Protein AF-A0A662KN48-F1 (afdb_monomer)

Solvent-accessible surface area (backbone atoms only — not comparable to full-atom values): 5787 Å² total; per-residue (Å²): 112,68,68,62,51,51,48,51,54,52,34,50,52,45,40,51,61,48,48,55,47,33,55,56,36,43,77,80,34,60,58,69,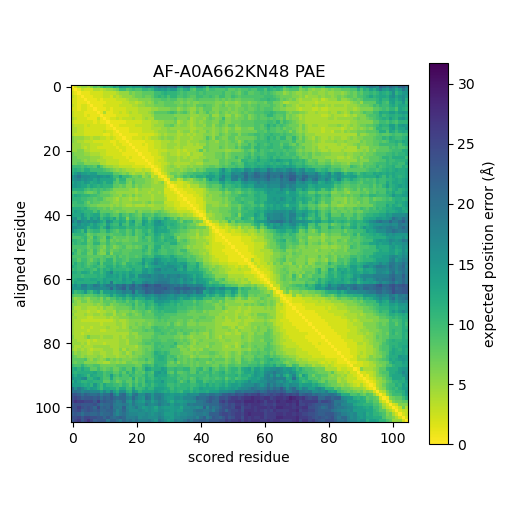58,10,50,53,48,41,59,66,66,44,54,60,59,54,51,52,52,50,51,52,47,54,58,61,42,52,66,47,67,75,62,72,47,65,70,59,49,53,52,51,52,51,54,51,53,44,51,53,52,30,46,52,48,32,54,52,46,48,52,50,60,48,61,73,60,70,45,68,71,63,85,74,111

Foldseek 3Di:
DVLVVLLVVLLVVLLVVLVVQLLVLVVVDDNVVSLVVSLVVCVVVVVVVVVVLVVVLVVVVVVPPPVVNVVSVSSVVSNVVSNVCSSVVVVVVSVVPVRPVVVVD

Radius of gyration: 16.78 Å; Cα contacts (8 Å, |Δi|>4): 48; chains: 1; bounding box: 35×21×52 Å

Structure (mmCIF, N/CA/C/O backbone):
data_AF-A0A662KN48-F1
#
_entry.id   AF-A0A662KN48-F1
#
loop_
_atom_site.group_PDB
_atom_site.id
_atom_site.type_symbol
_atom_site.label_atom_id
_atom_site.label_alt_id
_atom_site.label_comp_id
_atom_sit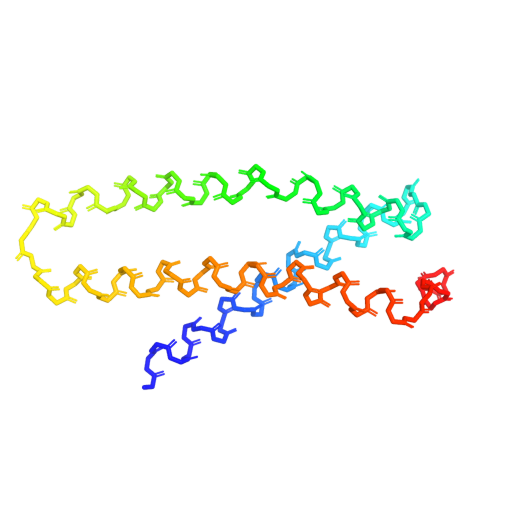e.label_asym_id
_atom_site.label_entity_id
_atom_site.label_seq_id
_atom_site.pdbx_PDB_ins_code
_atom_site.Cartn_x
_atom_site.Cartn_y
_atom_site.Cartn_z
_atom_site.occupancy
_atom_site.B_iso_or_equiv
_atom_site.auth_seq_id
_atom_site.auth_comp_id
_atom_site.auth_asym_id
_atom_site.auth_atom_id
_atom_site.pdbx_PDB_model_num
ATOM 1 N N . MET A 1 1 ? 17.272 -10.655 -5.121 1.00 71.75 1 MET A N 1
ATOM 2 C CA . MET A 1 1 ? 17.415 -9.835 -3.895 1.00 71.75 1 MET A CA 1
ATOM 3 C C . MET A 1 1 ? 16.656 -8.508 -3.967 1.00 71.75 1 MET A C 1
ATOM 5 O O . MET A 1 1 ? 15.981 -8.181 -2.999 1.00 71.75 1 MET A O 1
ATOM 9 N N . MET A 1 2 ? 16.693 -7.772 -5.088 1.00 83.31 2 MET A N 1
ATOM 10 C CA . MET A 1 2 ? 15.985 -6.483 -5.207 1.00 83.31 2 MET A CA 1
ATOM 11 C C . MET A 1 2 ? 14.456 -6.611 -5.063 1.00 83.31 2 MET A C 1
ATOM 13 O O . MET A 1 2 ? 13.872 -5.983 -4.188 1.00 83.31 2 MET A O 1
ATOM 17 N N . VAL A 1 3 ? 13.813 -7.494 -5.837 1.00 80.19 3 VAL A N 1
ATOM 18 C CA . VAL A 1 3 ? 12.344 -7.682 -5.806 1.00 80.19 3 VAL A CA 1
ATOM 19 C C . VAL A 1 3 ? 11.845 -8.129 -4.428 1.00 80.19 3 VAL A C 1
ATOM 21 O O . VAL A 1 3 ? 10.854 -7.611 -3.931 1.00 80.19 3 VAL A O 1
ATOM 24 N N . SER A 1 4 ? 12.569 -9.034 -3.766 1.00 81.50 4 SER A N 1
ATOM 25 C CA . SER A 1 4 ? 12.255 -9.493 -2.407 1.00 81.50 4 SER A CA 1
ATOM 26 C C . SER A 1 4 ? 12.328 -8.369 -1.367 1.00 81.50 4 SER A C 1
ATOM 28 O O . SER A 1 4 ? 11.493 -8.315 -0.472 1.00 81.50 4 SER A O 1
ATOM 30 N N . SER A 1 5 ? 13.286 -7.445 -1.492 1.00 87.62 5 SER A N 1
ATOM 31 C CA . SER A 1 5 ? 13.384 -6.287 -0.595 1.00 87.62 5 SER A CA 1
ATOM 32 C C . SER A 1 5 ? 12.242 -5.293 -0.825 1.00 87.62 5 SER A C 1
ATOM 34 O O . SER A 1 5 ? 11.656 -4.818 0.145 1.00 87.62 5 SER A O 1
ATOM 36 N N . ILE A 1 6 ? 11.881 -5.043 -2.089 1.00 85.44 6 ILE A N 1
ATOM 37 C CA . ILE A 1 6 ? 10.741 -4.188 -2.452 1.00 85.44 6 ILE A CA 1
ATOM 38 C C . ILE A 1 6 ? 9.434 -4.792 -1.930 1.00 85.44 6 ILE A C 1
ATOM 40 O O . ILE A 1 6 ? 8.631 -4.079 -1.337 1.00 85.44 6 ILE A O 1
ATOM 44 N N . ALA A 1 7 ? 9.240 -6.103 -2.090 1.00 82.62 7 ALA A N 1
ATOM 45 C CA . ALA A 1 7 ? 8.045 -6.796 -1.616 1.00 82.62 7 ALA A CA 1
ATOM 46 C C . ALA A 1 7 ? 7.874 -6.682 -0.092 1.00 82.62 7 ALA A C 1
ATOM 48 O O . ALA A 1 7 ? 6.776 -6.400 0.383 1.00 82.62 7 ALA A O 1
ATOM 49 N N . ILE A 1 8 ? 8.960 -6.841 0.674 1.00 86.00 8 ILE A N 1
ATOM 50 C CA . ILE A 1 8 ? 8.931 -6.665 2.133 1.00 86.00 8 ILE A CA 1
ATOM 51 C C . ILE A 1 8 ? 8.620 -5.208 2.495 1.00 86.00 8 ILE A C 1
ATOM 53 O O . ILE A 1 8 ? 7.740 -4.967 3.319 1.00 86.00 8 ILE A O 1
ATOM 57 N N . GLY A 1 9 ? 9.297 -4.242 1.866 1.00 85.88 9 GLY A N 1
ATOM 58 C CA . GLY A 1 9 ? 9.071 -2.817 2.124 1.00 85.88 9 GLY A CA 1
ATOM 59 C C . GLY A 1 9 ? 7.625 -2.394 1.852 1.00 85.88 9 GLY A C 1
ATOM 60 O O . GLY A 1 9 ? 6.986 -1.800 2.716 1.00 85.88 9 GLY A O 1
ATOM 61 N N . ALA A 1 10 ? 7.083 -2.784 0.696 1.00 82.25 10 ALA A N 1
ATOM 62 C CA . ALA A 1 10 ? 5.693 -2.529 0.334 1.00 82.25 10 ALA A CA 1
ATOM 63 C C . ALA A 1 10 ? 4.703 -3.211 1.291 1.00 82.25 10 ALA A C 1
ATOM 65 O O . ALA A 1 10 ? 3.724 -2.599 1.712 1.00 82.25 10 ALA A O 1
ATOM 66 N N . GLY A 1 11 ? 4.954 -4.468 1.670 1.00 80.56 11 GLY A N 1
ATOM 67 C CA . GLY A 1 11 ? 4.093 -5.201 2.600 1.00 80.56 11 GLY A CA 1
ATOM 68 C C . GLY A 1 11 ? 4.003 -4.539 3.976 1.00 80.56 11 GLY A C 1
ATOM 69 O O . GLY A 1 11 ? 2.910 -4.435 4.541 1.00 80.56 11 GLY A O 1
ATOM 70 N N . ILE A 1 12 ? 5.132 -4.056 4.500 1.00 83.75 12 ILE A N 1
ATOM 71 C CA . ILE A 1 12 ? 5.177 -3.334 5.777 1.00 83.75 12 ILE A CA 1
ATOM 72 C C . ILE A 1 12 ? 4.436 -1.999 5.660 1.00 83.75 12 ILE A C 1
ATOM 74 O O . ILE A 1 12 ? 3.594 -1.714 6.509 1.00 83.75 12 ILE A O 1
ATOM 78 N N . ASP A 1 13 ? 4.681 -1.221 4.601 1.00 83.50 13 ASP A N 1
ATOM 79 C CA . ASP A 1 13 ? 4.023 0.074 4.391 1.00 83.50 13 ASP A CA 1
ATOM 80 C C . ASP A 1 13 ? 2.493 -0.071 4.340 1.00 83.50 13 ASP A C 1
ATOM 82 O O . ASP A 1 13 ? 1.765 0.560 5.114 1.00 83.50 13 ASP A O 1
ATOM 86 N N . PHE A 1 14 ? 1.987 -1.017 3.539 1.00 79.44 14 PHE A N 1
ATOM 87 C CA . PHE A 1 14 ? 0.551 -1.286 3.468 1.00 79.44 14 PHE A CA 1
ATOM 88 C C . PHE A 1 14 ? -0.040 -1.756 4.796 1.00 79.44 14 PHE A C 1
ATOM 90 O O . PHE A 1 14 ? -1.185 -1.410 5.096 1.00 79.44 14 PHE A O 1
ATOM 97 N N . SER A 1 15 ? 0.706 -2.537 5.582 1.00 78.19 15 SER A N 1
ATOM 98 C CA . SER A 1 15 ? 0.267 -3.040 6.891 1.00 78.19 15 SER A CA 1
ATOM 99 C C . SER A 1 15 ? 0.178 -1.923 7.937 1.00 78.19 15 SER A C 1
ATOM 101 O O . SER A 1 15 ? -0.776 -1.869 8.716 1.00 78.19 15 SER A O 1
ATOM 103 N N . VAL A 1 16 ? 1.125 -0.984 7.933 1.00 83.19 16 VAL A N 1
ATOM 104 C CA . VAL A 1 16 ? 1.090 0.195 8.812 1.00 83.19 16 VAL A CA 1
ATOM 105 C C . VAL A 1 16 ? -0.087 1.092 8.438 1.00 83.19 16 VAL A C 1
ATOM 107 O O . VAL A 1 16 ? -0.904 1.438 9.291 1.00 83.19 16 VAL A O 1
ATOM 110 N N . HIS A 1 17 ? -0.246 1.393 7.150 1.00 80.81 17 HIS A N 1
ATOM 111 C CA . HIS A 1 17 ? -1.282 2.306 6.670 1.00 80.81 17 HIS A CA 1
ATOM 112 C C . HIS A 1 17 ? -2.708 1.771 6.870 1.00 80.81 17 HIS A C 1
ATOM 114 O O . HIS A 1 17 ? -3.662 2.545 6.977 1.00 80.81 17 HIS A O 1
ATOM 120 N N . ILE A 1 18 ? -2.892 0.447 6.864 1.00 75.75 18 ILE A N 1
ATOM 121 C CA . ILE A 1 18 ? -4.187 -0.159 7.193 1.00 75.75 18 ILE A CA 1
ATOM 122 C C . ILE A 1 18 ? -4.422 -0.182 8.707 1.00 75.75 18 ILE A C 1
ATOM 124 O O . ILE A 1 18 ? -5.537 0.086 9.145 1.00 75.75 18 ILE A O 1
ATOM 128 N N . THR A 1 19 ? -3.380 -0.428 9.507 1.00 77.44 19 THR A N 1
ATOM 129 C CA . THR A 1 19 ? -3.483 -0.492 10.971 1.00 77.44 19 THR A CA 1
ATOM 130 C C . THR A 1 19 ? -3.828 0.869 11.555 1.00 77.44 19 THR A C 1
ATOM 132 O O . THR A 1 19 ? -4.721 0.955 12.393 1.00 77.44 19 THR A O 1
ATOM 135 N N . GLU A 1 20 ? -3.194 1.934 11.064 1.00 80.56 20 GLU A N 1
ATOM 136 C CA . GLU A 1 20 ? -3.502 3.311 11.456 1.00 80.56 20 GLU A CA 1
ATOM 137 C C . GLU A 1 20 ? -4.974 3.641 11.177 1.00 80.56 20 GLU A C 1
ATOM 139 O O . GLU A 1 20 ? -5.690 4.142 12.042 1.00 80.56 20 GLU A O 1
ATOM 144 N N . ARG A 1 21 ? -5.476 3.245 9.999 1.00 78.69 21 ARG A N 1
ATOM 145 C CA . ARG A 1 21 ? -6.870 3.496 9.633 1.00 78.69 21 ARG A CA 1
ATOM 146 C C . ARG A 1 21 ? -7.860 2.693 10.471 1.00 78.69 21 ARG A C 1
ATOM 148 O O . ARG A 1 21 ? -8.904 3.222 10.840 1.00 78.69 21 ARG A O 1
ATOM 155 N N . VAL A 1 22 ? -7.552 1.428 10.754 1.00 74.44 22 VAL A N 1
ATOM 156 C CA . VAL A 1 22 ? -8.377 0.604 11.645 1.00 74.44 22 VAL A CA 1
ATOM 157 C C . VAL A 1 22 ? -8.393 1.205 13.044 1.00 74.44 22 VAL A C 1
ATOM 159 O O . VAL A 1 22 ? -9.468 1.319 13.618 1.00 74.44 22 VAL A O 1
ATOM 162 N N . ARG A 1 23 ? -7.241 1.652 13.561 1.00 75.44 23 ARG A N 1
ATOM 163 C CA . ARG A 1 23 ? -7.131 2.329 14.859 1.00 75.44 23 ARG A CA 1
ATOM 164 C C . ARG A 1 23 ? -7.979 3.597 14.920 1.00 75.44 23 ARG A C 1
ATOM 166 O O . ARG A 1 23 ? -8.612 3.843 15.939 1.00 75.44 23 ARG A O 1
ATOM 173 N N . ASP A 1 24 ? -8.012 4.385 13.852 1.00 77.81 24 ASP A N 1
ATOM 174 C CA . ASP A 1 24 ? -8.840 5.591 13.800 1.00 77.81 24 ASP A CA 1
ATOM 175 C C . ASP A 1 24 ? -10.339 5.280 13.756 1.00 77.81 24 ASP A C 1
ATOM 177 O O . ASP A 1 24 ? -11.100 5.882 14.506 1.00 77.81 24 ASP A O 1
ATOM 181 N N . GLU A 1 25 ? -10.778 4.309 12.950 1.00 74.88 25 GLU A N 1
ATOM 182 C CA . GLU A 1 25 ? -12.197 3.911 12.917 1.00 74.88 25 GLU A CA 1
ATOM 183 C C . GLU A 1 25 ? -12.630 3.223 14.225 1.00 74.88 25 GLU A C 1
ATOM 185 O O . GLU A 1 25 ? -13.802 3.282 14.591 1.00 74.88 25 GLU A O 1
ATOM 190 N N . LEU A 1 26 ? -11.696 2.613 14.961 1.00 72.00 26 LEU A N 1
ATOM 191 C CA . LEU A 1 26 ? -11.949 1.994 16.262 1.00 72.00 26 LEU A CA 1
ATOM 192 C C . LEU A 1 26 ? -12.252 3.014 17.371 1.00 72.00 26 LEU A C 1
ATOM 194 O O . LEU A 1 26 ? -12.911 2.674 18.347 1.00 72.00 26 LEU A O 1
ATOM 198 N N . LYS A 1 27 ? -11.803 4.267 17.223 1.00 73.44 27 LYS A N 1
ATOM 199 C CA . LYS A 1 27 ? -12.139 5.351 18.163 1.00 73.44 27 LYS A CA 1
ATOM 200 C C . LYS A 1 27 ? -13.612 5.754 18.076 1.00 73.44 27 LYS A C 1
ATOM 202 O O . LYS A 1 27 ? -14.164 6.244 19.054 1.00 73.44 27 LYS A O 1
ATOM 207 N N . GLU A 1 28 ? -14.237 5.570 16.913 1.00 69.62 28 GLU A N 1
ATOM 208 C CA . GLU A 1 28 ? -15.624 5.978 16.656 1.00 69.62 28 GLU A CA 1
ATOM 209 C C . GLU A 1 28 ? -16.610 4.800 16.610 1.00 69.62 28 GLU A C 1
ATOM 211 O O . GLU A 1 28 ? -17.814 5.009 16.767 1.00 69.62 28 GLU A O 1
ATOM 216 N N . LYS A 1 29 ? -16.144 3.565 16.373 1.00 71.06 29 LYS A N 1
ATOM 217 C CA . LYS A 1 29 ? -17.005 2.394 16.132 1.00 71.06 29 LYS A CA 1
ATOM 218 C C . LYS A 1 29 ? -16.541 1.148 16.876 1.00 71.06 29 LYS A C 1
ATOM 220 O O . LYS A 1 29 ? -15.356 0.930 17.100 1.00 71.06 29 LYS A O 1
ATOM 225 N N . ASN A 1 30 ? -17.498 0.259 17.145 1.00 69.94 30 ASN A N 1
ATOM 226 C CA . ASN A 1 30 ? -17.229 -1.088 17.648 1.00 69.94 30 ASN A CA 1
ATOM 227 C C . ASN A 1 30 ? -16.265 -1.851 16.726 1.00 69.94 30 ASN A C 1
ATOM 229 O O . ASN A 1 30 ? -16.332 -1.718 15.503 1.00 69.94 30 ASN A O 1
ATOM 233 N N . ALA A 1 31 ? -15.427 -2.713 17.308 1.00 66.50 31 ALA A N 1
ATOM 234 C CA . ALA A 1 31 ? -14.322 -3.385 16.616 1.00 66.50 31 ALA A CA 1
ATOM 235 C C . ALA A 1 31 ? -14.699 -4.032 15.273 1.00 66.50 31 ALA A C 1
ATOM 237 O O . ALA A 1 31 ? -13.981 -3.869 14.289 1.00 66.50 31 ALA A O 1
ATOM 238 N N . LEU A 1 32 ? -15.843 -4.717 15.198 1.00 67.50 32 LEU A N 1
ATOM 239 C CA . LEU A 1 32 ? -16.284 -5.379 13.967 1.00 67.50 32 LEU A CA 1
ATOM 240 C C . LEU A 1 32 ? -16.725 -4.389 12.876 1.00 67.50 32 LEU A C 1
ATOM 242 O O . LEU A 1 32 ? -16.409 -4.593 11.703 1.00 67.50 32 LEU A O 1
ATOM 246 N N . ASP A 1 33 ? -17.400 -3.300 13.248 1.00 69.62 33 ASP A N 1
ATOM 247 C CA . ASP A 1 33 ? -17.837 -2.264 12.304 1.00 69.62 33 ASP A CA 1
ATOM 248 C C . ASP A 1 33 ? -16.686 -1.353 11.864 1.00 69.62 33 ASP A C 1
ATOM 250 O O . ASP A 1 33 ? -16.660 -0.900 10.715 1.00 69.62 33 ASP A O 1
ATOM 254 N N . ALA A 1 34 ? -15.704 -1.125 12.738 1.00 68.50 34 ALA A N 1
ATOM 255 C CA . ALA A 1 34 ? -14.476 -0.408 12.411 1.00 68.50 34 ALA A CA 1
ATOM 256 C C . ALA A 1 34 ? -13.683 -1.145 11.322 1.00 68.50 34 ALA A C 1
ATOM 258 O O . ALA A 1 34 ? -13.308 -0.542 10.318 1.00 68.50 34 ALA A O 1
ATOM 259 N N . ILE A 1 35 ? -13.509 -2.467 11.456 1.00 69.19 35 ILE A N 1
ATOM 260 C CA . ILE A 1 35 ? -12.829 -3.302 10.450 1.00 69.19 35 ILE A CA 1
ATOM 261 C C . ILE A 1 35 ? -13.605 -3.297 9.133 1.00 69.19 35 ILE A C 1
ATOM 263 O O . ILE A 1 35 ? -13.027 -3.078 8.068 1.00 69.19 35 ILE A O 1
ATOM 267 N N . LYS A 1 36 ? -14.927 -3.495 9.196 1.00 71.38 36 LYS A N 1
ATOM 268 C CA . LYS A 1 36 ? -15.779 -3.522 8.003 1.00 71.38 36 LYS A CA 1
ATOM 269 C C . LYS A 1 36 ? -15.746 -2.182 7.264 1.00 71.38 36 LYS A C 1
ATOM 271 O O . LYS A 1 36 ? -15.605 -2.157 6.041 1.00 71.38 36 LYS A O 1
ATOM 276 N N . THR A 1 37 ? -15.791 -1.071 8.003 1.00 72.06 37 THR A N 1
ATOM 277 C CA . THR A 1 37 ? -15.661 0.272 7.423 1.00 72.06 37 THR A CA 1
ATOM 278 C C . THR A 1 37 ? -14.262 0.496 6.852 1.00 72.06 37 THR A C 1
ATOM 280 O O . THR A 1 37 ? -14.146 1.008 5.741 1.00 72.06 37 THR A O 1
ATOM 283 N N . ALA A 1 38 ? -13.202 0.102 7.562 1.00 70.75 38 ALA A N 1
ATOM 284 C CA . ALA A 1 38 ? -11.824 0.290 7.118 1.00 70.75 38 ALA A CA 1
ATOM 285 C C . ALA A 1 38 ? -11.537 -0.454 5.805 1.00 70.75 38 ALA A C 1
ATOM 287 O O . ALA A 1 38 ? -10.944 0.126 4.897 1.00 70.75 38 ALA A O 1
ATOM 288 N N . ILE A 1 39 ? -12.022 -1.692 5.663 1.00 68.06 39 ILE A N 1
ATOM 289 C CA . ILE A 1 39 ? -11.906 -2.475 4.423 1.00 68.06 39 ILE A CA 1
ATOM 290 C C . ILE A 1 39 ? -12.715 -1.817 3.296 1.00 68.06 39 ILE A C 1
ATOM 292 O O . ILE A 1 39 ? -12.196 -1.607 2.198 1.00 68.06 39 ILE A O 1
ATOM 296 N N . SER A 1 40 ? -13.964 -1.423 3.570 1.00 68.94 40 SER A N 1
ATOM 297 C CA . SER A 1 40 ? -14.835 -0.808 2.561 1.00 68.94 40 SER A CA 1
ATOM 298 C C . SER A 1 40 ? -14.316 0.554 2.083 1.00 68.94 40 SER A C 1
ATOM 300 O O . SER A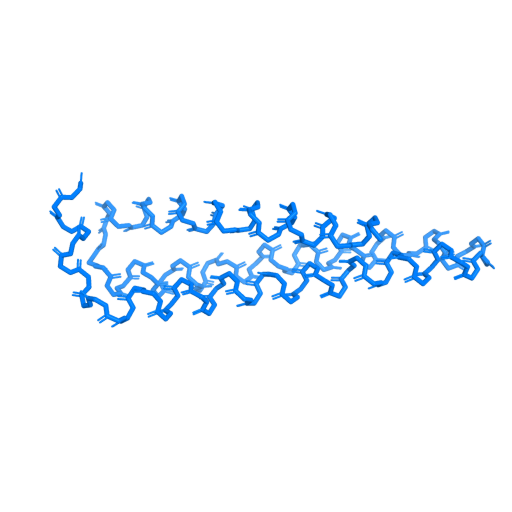 1 40 ? -14.454 0.885 0.908 1.00 68.94 40 SER A O 1
ATOM 302 N N . ARG A 1 41 ? -13.678 1.336 2.965 1.00 66.69 41 ARG A N 1
ATOM 303 C CA . ARG A 1 41 ? -13.071 2.633 2.631 1.00 66.69 41 ARG A CA 1
ATOM 304 C C . ARG A 1 41 ? -11.674 2.541 2.020 1.00 66.69 41 ARG A C 1
ATOM 306 O O . ARG A 1 41 ? -11.199 3.561 1.534 1.00 66.69 41 ARG A O 1
ATOM 313 N N . LYS A 1 42 ? -11.012 1.377 2.009 1.00 67.12 42 LYS A N 1
AT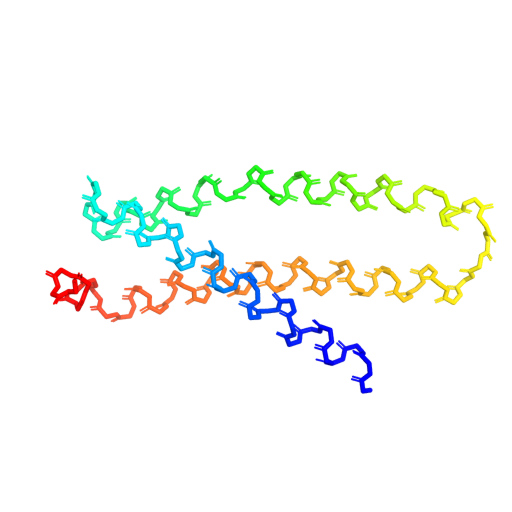OM 314 C CA . LYS A 1 42 ? -9.685 1.213 1.380 1.00 67.12 42 LYS A CA 1
ATOM 315 C C . LYS A 1 42 ? -9.768 0.950 -0.130 1.00 67.12 42 LYS A C 1
ATOM 317 O O . LYS A 1 42 ? -8.842 1.313 -0.849 1.00 67.12 42 LYS A O 1
ATOM 322 N N . SER A 1 43 ? -10.887 0.403 -0.621 1.00 59.03 43 SER A N 1
ATOM 323 C CA . SER A 1 43 ? -11.126 0.166 -2.062 1.00 59.03 43 SER A CA 1
ATOM 324 C C . SER A 1 43 ? -10.839 1.370 -2.984 1.00 59.03 43 SER A C 1
ATOM 326 O O . SER A 1 43 ? -10.210 1.157 -4.016 1.00 59.03 43 SER A O 1
ATOM 328 N N . PRO A 1 44 ? -11.199 2.626 -2.644 1.00 65.44 44 PRO A N 1
ATOM 329 C CA . PRO A 1 44 ? -10.890 3.796 -3.472 1.00 65.44 44 PRO A CA 1
ATOM 330 C C . PRO A 1 44 ? -9.385 4.037 -3.655 1.00 65.44 44 PRO A C 1
ATOM 332 O O . PRO A 1 44 ? -8.939 4.298 -4.767 1.00 65.44 44 PRO A O 1
ATOM 335 N N . SER A 1 45 ? -8.586 3.873 -2.596 1.00 68.88 45 SER A N 1
ATOM 336 C CA . SER A 1 45 ? -7.133 4.099 -2.646 1.00 68.88 45 SER A CA 1
ATOM 337 C C . SER A 1 45 ? -6.419 3.081 -3.548 1.00 68.88 45 SER A C 1
ATOM 339 O O . SER A 1 45 ? -5.443 3.4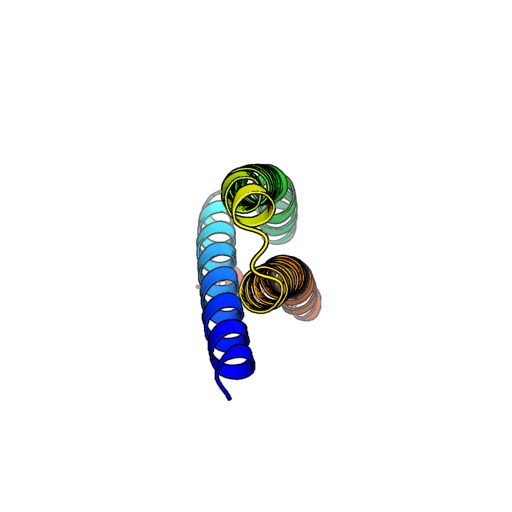14 -4.217 1.00 68.88 45 SER A O 1
ATOM 341 N N . LEU A 1 46 ? -6.938 1.850 -3.634 1.00 68.19 46 LEU A N 1
ATOM 342 C CA . LEU A 1 46 ? -6.426 0.839 -4.562 1.00 68.19 46 LEU A CA 1
ATOM 343 C C . LEU A 1 46 ? -6.746 1.187 -6.022 1.00 68.19 46 LEU A C 1
ATOM 345 O O . LEU A 1 46 ? -5.927 0.940 -6.907 1.00 68.19 46 LEU A O 1
ATOM 349 N N . VAL A 1 47 ? -7.913 1.779 -6.283 1.00 70.12 47 VAL A N 1
ATOM 350 C CA . VAL A 1 47 ? -8.292 2.240 -7.626 1.00 70.12 47 VAL A CA 1
ATOM 351 C C . VAL A 1 47 ? -7.397 3.396 -8.069 1.00 70.12 47 VAL A C 1
ATOM 353 O O . VAL A 1 47 ? -6.895 3.365 -9.190 1.00 70.12 47 VAL A O 1
ATOM 356 N N . GLU A 1 48 ? -7.120 4.360 -7.188 1.00 78.50 48 GLU A N 1
ATOM 357 C CA . GLU A 1 48 ? -6.174 5.451 -7.463 1.00 78.50 48 GLU A CA 1
ATOM 358 C C . GLU A 1 48 ? -4.766 4.924 -7.752 1.00 78.50 48 GLU A C 1
ATOM 360 O O . GL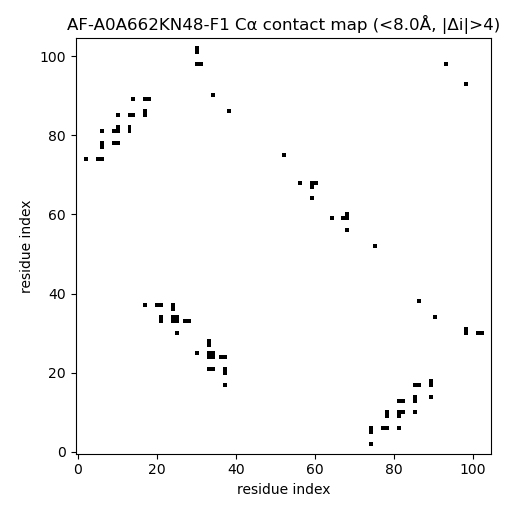U A 1 48 ? -4.155 5.319 -8.743 1.00 78.50 48 GLU A O 1
ATOM 365 N N . ALA A 1 49 ? -4.275 3.979 -6.944 1.00 72.69 49 ALA A N 1
ATOM 366 C CA . ALA A 1 49 ? -2.980 3.344 -7.172 1.00 72.69 49 ALA A CA 1
ATOM 367 C C . ALA A 1 49 ? -2.942 2.592 -8.512 1.00 72.69 49 ALA A C 1
ATOM 369 O O . ALA A 1 49 ? -1.971 2.702 -9.256 1.00 72.69 49 ALA A O 1
ATOM 370 N N . THR A 1 50 ? -4.014 1.874 -8.858 1.00 71.50 50 THR A N 1
ATOM 371 C CA . THR A 1 50 ? -4.127 1.149 -10.132 1.00 71.50 50 THR A CA 1
ATOM 372 C C . THR A 1 50 ? -4.139 2.113 -11.320 1.00 71.50 50 THR A C 1
ATOM 374 O O . THR A 1 50 ? -3.435 1.883 -12.298 1.00 71.50 50 THR A O 1
ATOM 377 N N . LEU A 1 51 ? -4.878 3.223 -11.229 1.00 81.69 51 LEU A N 1
ATOM 378 C CA . LEU A 1 51 ? -4.910 4.270 -12.255 1.00 81.69 51 LEU A CA 1
ATOM 379 C C . LEU A 1 51 ? -3.554 4.955 -12.420 1.00 81.69 51 LEU A C 1
ATOM 381 O O . LEU A 1 51 ? -3.088 5.117 -13.545 1.00 81.69 51 LEU A O 1
ATOM 385 N N . ALA A 1 52 ? -2.903 5.316 -11.314 1.00 81.62 52 ALA A N 1
ATOM 386 C CA . ALA A 1 52 ? -1.566 5.898 -11.330 1.00 81.62 52 ALA A CA 1
ATOM 387 C C . ALA A 1 52 ? -0.546 4.942 -11.962 1.00 81.62 52 ALA A C 1
ATOM 389 O O . ALA A 1 52 ? 0.331 5.374 -12.705 1.00 81.62 52 ALA A O 1
ATOM 390 N N . LEU A 1 53 ? -0.691 3.639 -11.722 1.00 75.12 53 LEU A N 1
ATOM 391 C CA . LEU A 1 53 ? 0.176 2.614 -12.289 1.00 75.12 53 LEU A CA 1
ATOM 392 C C . LEU A 1 53 ? -0.069 2.375 -13.777 1.00 75.12 53 LEU A C 1
ATOM 394 O O . LEU A 1 53 ? 0.895 2.278 -14.532 1.00 75.12 53 LEU A O 1
ATOM 398 N N . VAL A 1 54 ? -1.327 2.327 -14.220 1.00 77.19 54 VAL A N 1
ATOM 399 C CA . VAL A 1 54 ? -1.657 2.275 -15.652 1.00 77.19 54 VAL A CA 1
ATOM 400 C C . VAL A 1 54 ? -1.120 3.528 -16.345 1.00 77.19 54 VAL A C 1
ATOM 402 O O . VAL A 1 54 ? -0.464 3.412 -17.374 1.00 77.19 54 VAL A O 1
ATOM 405 N N . GLY A 1 55 ? -1.303 4.706 -15.739 1.00 82.12 55 GLY A N 1
ATOM 406 C CA . GLY A 1 55 ? -0.750 5.972 -16.221 1.00 82.12 55 GLY A CA 1
ATOM 407 C C . GLY A 1 55 ? 0.780 5.975 -16.295 1.00 82.12 55 GLY A C 1
ATOM 408 O O . GLY A 1 55 ? 1.343 6.391 -17.303 1.00 82.12 55 GLY A O 1
ATOM 409 N N . GLY A 1 56 ? 1.456 5.452 -15.269 1.00 75.75 56 GLY A N 1
ATOM 410 C CA . GLY A 1 56 ? 2.910 5.280 -15.242 1.00 75.75 56 GLY A CA 1
ATOM 411 C C . GLY A 1 56 ? 3.418 4.247 -16.254 1.00 75.75 56 GLY A C 1
ATOM 412 O O . GLY A 1 56 ? 4.527 4.388 -16.759 1.00 75.75 56 GLY A O 1
ATOM 413 N N . GLY A 1 57 ? 2.586 3.258 -16.598 1.00 72.44 57 GLY A N 1
ATOM 414 C CA . GLY A 1 57 ? 2.817 2.248 -17.633 1.00 72.44 57 GLY A CA 1
ATOM 415 C C . GLY A 1 57 ? 2.894 2.814 -19.052 1.00 72.44 57 GLY A C 1
ATOM 416 O O . GLY A 1 57 ? 3.699 2.348 -19.856 1.00 72.44 57 GLY A O 1
ATOM 417 N N . ILE A 1 58 ? 2.095 3.837 -19.365 1.00 76.25 58 ILE A N 1
ATOM 418 C CA . ILE A 1 58 ? 1.979 4.427 -20.713 1.00 76.25 58 ILE A CA 1
ATOM 419 C C . ILE A 1 58 ? 3.337 4.867 -21.301 1.00 76.25 58 ILE A C 1
ATOM 421 O 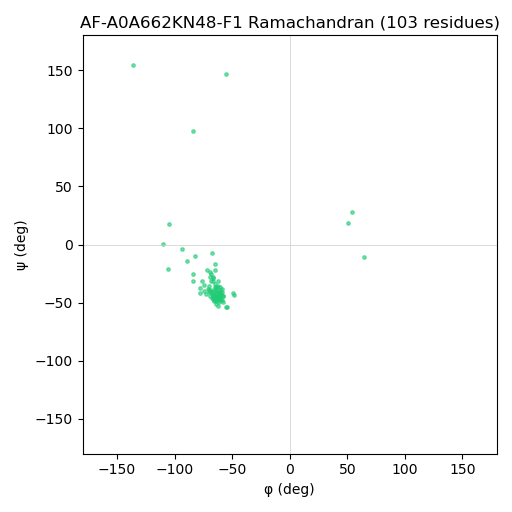O . ILE A 1 58 ? 3.673 4.417 -22.398 1.00 76.25 58 ILE A O 1
ATOM 425 N N . PRO A 1 59 ? 4.157 5.694 -20.620 1.00 73.44 59 PRO A N 1
ATOM 426 C CA . PRO A 1 59 ? 5.465 6.093 -21.145 1.00 73.44 59 PRO A CA 1
ATOM 427 C C . PRO A 1 59 ? 6.459 4.930 -21.275 1.00 73.44 59 PRO A C 1
ATOM 429 O O . PRO A 1 59 ? 7.390 5.014 -22.069 1.00 73.44 59 PRO A O 1
ATOM 432 N N . ILE A 1 60 ? 6.259 3.832 -20.542 1.00 69.00 60 ILE A N 1
ATOM 433 C CA . ILE A 1 60 ? 7.136 2.653 -20.584 1.00 69.00 60 ILE A CA 1
ATOM 434 C C . ILE A 1 60 ? 6.846 1.816 -21.830 1.00 69.00 60 ILE A C 1
ATOM 436 O O . ILE A 1 60 ? 7.780 1.384 -22.502 1.00 69.00 60 ILE A O 1
ATOM 440 N N . PHE A 1 61 ? 5.567 1.645 -22.181 1.00 67.12 61 PHE A N 1
ATOM 441 C CA . PHE A 1 61 ? 5.178 1.017 -23.447 1.00 67.12 61 PHE A CA 1
ATOM 442 C C . PHE A 1 61 ? 5.662 1.818 -24.663 1.00 67.12 61 PHE A C 1
ATOM 444 O O . PHE A 1 61 ? 6.000 1.223 -25.679 1.00 67.12 61 PHE A O 1
ATOM 451 N N . LEU A 1 62 ? 5.762 3.146 -24.543 1.00 73.50 62 LEU A N 1
ATOM 452 C CA . LEU A 1 62 ? 6.300 4.020 -25.593 1.00 73.50 62 LEU A CA 1
ATOM 453 C C . LEU A 1 62 ? 7.823 3.911 -25.778 1.00 73.50 62 LEU A C 1
ATOM 455 O O . LEU A 1 62 ? 8.321 4.277 -26.838 1.00 73.50 62 LEU A O 1
ATOM 459 N N . MET A 1 63 ? 8.567 3.442 -24.771 1.00 74.00 63 MET A N 1
ATOM 460 C CA . MET A 1 63 ? 10.033 3.339 -24.820 1.00 74.00 63 MET A CA 1
ATOM 461 C C . MET A 1 63 ? 10.549 1.966 -25.293 1.00 74.00 63 MET A C 1
ATOM 463 O O . MET A 1 63 ? 11.760 1.808 -25.409 1.00 74.00 63 MET A O 1
ATOM 467 N N . GLU A 1 64 ? 9.671 0.979 -25.530 1.00 69.00 64 GLU A N 1
ATOM 468 C 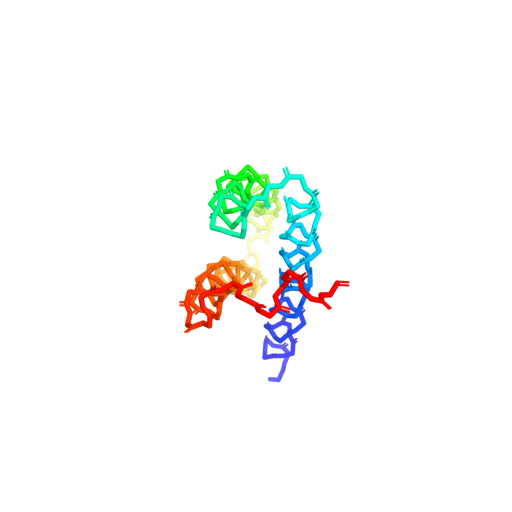CA . GLU A 1 64 ? 9.991 -0.384 -26.024 1.00 69.00 64 GLU A CA 1
ATOM 469 C C . GLU A 1 64 ? 11.115 -1.135 -25.263 1.00 69.00 64 GLU A C 1
ATOM 471 O O . GLU A 1 64 ? 11.661 -2.128 -25.741 1.00 69.00 64 GLU A O 1
ATOM 476 N N . TYR A 1 65 ? 11.451 -0.724 -24.035 1.00 75.12 65 TYR A N 1
ATOM 477 C CA . TYR A 1 65 ? 12.439 -1.418 -23.205 1.00 75.12 65 TYR A CA 1
ATOM 478 C C . TYR A 1 65 ? 11.802 -2.589 -22.447 1.00 75.12 65 TYR A C 1
ATOM 480 O O . TYR A 1 65 ? 11.229 -2.433 -21.364 1.00 75.12 65 TYR A O 1
ATOM 488 N N . GLU A 1 66 ? 11.961 -3.790 -23.000 1.00 76.88 66 GLU A N 1
ATOM 489 C CA . GLU A 1 66 ? 11.341 -5.024 -22.500 1.00 76.88 66 GLU A CA 1
ATOM 490 C C . GLU A 1 66 ? 11.737 -5.352 -21.044 1.00 76.88 66 GLU A C 1
ATOM 492 O O . GLU A 1 66 ? 10.893 -5.724 -20.227 1.00 76.88 66 GLU A O 1
ATOM 497 N N . MET A 1 67 ? 12.997 -5.101 -20.668 1.00 78.44 67 MET A N 1
ATOM 498 C CA . MET A 1 67 ? 13.508 -5.360 -19.313 1.00 78.44 67 MET A CA 1
ATOM 499 C C . MET A 1 67 ? 12.849 -4.476 -18.238 1.00 78.44 67 MET A C 1
ATOM 501 O O . MET A 1 67 ? 12.541 -4.944 -17.141 1.00 78.44 67 MET A O 1
ATOM 505 N N . ILE A 1 68 ? 12.620 -3.195 -18.541 1.00 80.50 68 ILE A N 1
ATOM 506 C CA . ILE A 1 68 ? 12.051 -2.227 -17.588 1.00 80.50 68 ILE A CA 1
ATOM 507 C C . ILE A 1 68 ? 10.554 -2.489 -17.404 1.00 80.50 68 ILE A C 1
ATOM 509 O O . ILE A 1 68 ? 10.055 -2.459 -16.278 1.00 80.50 68 ILE A O 1
ATOM 513 N N . SER A 1 69 ? 9.857 -2.814 -18.496 1.00 75.69 69 SER A N 1
ATOM 514 C CA . SER A 1 69 ? 8.434 -3.154 -18.471 1.00 75.69 69 SER A CA 1
ATOM 515 C C . SER A 1 69 ? 8.155 -4.367 -17.578 1.00 75.69 69 SER A C 1
ATOM 517 O O . SER A 1 69 ? 7.309 -4.298 -16.685 1.00 75.69 69 SER A O 1
ATOM 519 N N . GLN A 1 70 ? 8.933 -5.448 -17.723 1.00 79.94 70 GLN A N 1
ATOM 520 C CA . GLN A 1 70 ? 8.784 -6.648 -16.891 1.00 79.94 70 GLN A CA 1
ATOM 521 C C . GLN A 1 70 ? 9.058 -6.377 -15.406 1.00 79.94 70 GLN A C 1
ATOM 523 O O . GLN A 1 70 ? 8.322 -6.860 -14.544 1.00 79.94 70 GLN A O 1
ATOM 528 N N . PHE A 1 71 ? 10.082 -5.578 -15.091 1.00 81.38 71 PHE A N 1
ATOM 529 C CA . PHE A 1 71 ? 10.389 -5.206 -13.709 1.00 81.38 71 PHE A CA 1
ATOM 530 C C . PHE A 1 71 ? 9.240 -4.427 -13.060 1.00 81.38 71 PHE A C 1
ATOM 532 O O . PHE A 1 71 ? 8.809 -4.753 -11.953 1.00 81.38 71 PHE A O 1
ATOM 539 N N . ILE A 1 72 ? 8.713 -3.424 -13.759 1.00 77.12 72 ILE A N 1
ATOM 540 C CA . ILE A 1 72 ? 7.641 -2.574 -13.240 1.00 77.12 72 ILE A CA 1
ATOM 541 C C . ILE A 1 72 ? 6.346 -3.364 -13.096 1.00 77.12 72 ILE A C 1
ATOM 543 O O . ILE A 1 72 ? 5.700 -3.252 -12.058 1.00 77.12 72 ILE A O 1
ATOM 547 N N . LEU A 1 73 ? 6.010 -4.219 -14.065 1.00 78.44 73 LEU A N 1
ATOM 548 C CA . LEU A 1 73 ? 4.831 -5.084 -14.011 1.00 78.44 73 LEU A CA 1
ATOM 549 C C . LEU A 1 73 ? 4.889 -6.046 -12.811 1.00 78.44 73 LEU A C 1
ATOM 551 O O . LEU A 1 73 ? 3.886 -6.235 -12.123 1.00 78.44 73 LEU A O 1
ATOM 555 N N . LEU A 1 74 ? 6.070 -6.588 -12.492 1.00 84.06 74 LEU A N 1
ATOM 556 C CA . LEU A 1 74 ? 6.275 -7.414 -11.298 1.00 84.06 74 LEU A CA 1
ATOM 557 C C . LEU A 1 74 ? 6.083 -6.633 -9.992 1.00 84.06 74 LEU A C 1
ATOM 559 O O . LEU A 1 74 ? 5.422 -7.130 -9.080 1.00 84.06 74 LEU A O 1
ATOM 563 N N . VAL A 1 75 ? 6.635 -5.420 -9.891 1.00 80.06 75 VAL A N 1
ATOM 564 C CA . VAL A 1 75 ? 6.436 -4.549 -8.719 1.00 80.06 75 VAL A CA 1
ATOM 565 C C . VAL A 1 75 ? 4.952 -4.216 -8.552 1.00 80.06 75 VAL A C 1
ATOM 567 O O . VAL A 1 75 ? 4.419 -4.301 -7.451 1.00 80.06 75 VAL A O 1
ATOM 570 N N . LEU A 1 76 ? 4.268 -3.926 -9.653 1.00 77.56 76 LEU A N 1
ATOM 571 C CA . LEU A 1 76 ? 2.831 -3.682 -9.723 1.00 77.56 76 LEU A CA 1
ATOM 572 C C . LEU A 1 76 ? 2.010 -4.833 -9.146 1.00 77.56 76 LEU A C 1
ATOM 574 O O . LEU A 1 76 ? 1.196 -4.645 -8.242 1.00 77.56 76 LEU A O 1
ATOM 578 N N . LEU A 1 77 ? 2.260 -6.038 -9.655 1.00 80.31 77 LEU A N 1
ATOM 579 C CA . LEU A 1 77 ? 1.587 -7.249 -9.214 1.00 80.31 77 LEU A CA 1
ATOM 580 C C . LEU A 1 77 ? 1.835 -7.484 -7.716 1.00 80.31 77 LEU A C 1
ATOM 582 O O . LEU A 1 77 ? 0.906 -7.787 -6.968 1.00 80.31 77 LEU A O 1
ATOM 586 N N . MET A 1 78 ? 3.074 -7.280 -7.264 1.00 82.88 78 MET A N 1
ATOM 587 C CA . MET A 1 78 ? 3.454 -7.383 -5.854 1.00 82.88 78 MET A CA 1
ATOM 588 C C . MET A 1 78 ? 2.716 -6.379 -4.968 1.00 82.88 78 MET A C 1
ATOM 590 O O . MET A 1 78 ? 2.266 -6.764 -3.894 1.00 82.88 78 MET A O 1
ATOM 594 N N . LEU A 1 79 ? 2.541 -5.126 -5.401 1.00 78.69 79 LEU A N 1
ATOM 595 C CA . LEU A 1 79 ? 1.782 -4.122 -4.646 1.00 78.69 79 LEU A CA 1
ATOM 596 C C . LEU A 1 79 ? 0.320 -4.547 -4.467 1.00 78.69 79 LEU A C 1
ATOM 598 O O . LEU A 1 79 ? -0.221 -4.441 -3.366 1.00 78.69 79 LEU A O 1
ATOM 602 N N . VAL A 1 80 ? -0.304 -5.084 -5.519 1.00 77.69 80 VAL A N 1
ATOM 603 C CA . VAL A 1 80 ? -1.684 -5.589 -5.452 1.00 77.69 80 VAL A CA 1
ATOM 604 C C . VAL A 1 80 ? -1.777 -6.769 -4.485 1.00 77.69 80 VAL A C 1
ATOM 606 O O . VAL A 1 80 ? -2.621 -6.759 -3.588 1.00 77.69 80 VAL A O 1
ATOM 609 N N . PHE A 1 81 ? -0.881 -7.754 -4.602 1.00 80.75 81 PHE A N 1
ATOM 610 C CA . PHE A 1 81 ? -0.846 -8.891 -3.679 1.00 80.75 81 PHE A CA 1
ATOM 611 C C . PHE A 1 81 ? -0.574 -8.465 -2.235 1.00 80.75 81 PHE A C 1
ATOM 613 O O . PHE A 1 81 ? -1.236 -8.964 -1.330 1.00 80.75 81 PHE A O 1
ATOM 620 N N . ALA A 1 82 ? 0.344 -7.527 -2.005 1.00 80.25 82 ALA A N 1
ATOM 621 C CA . ALA A 1 82 ? 0.649 -7.001 -0.679 1.00 80.25 82 ALA A CA 1
ATOM 622 C C . ALA A 1 82 ? -0.544 -6.248 -0.073 1.00 80.25 82 ALA A C 1
ATOM 624 O O . ALA A 1 82 ? -0.823 -6.397 1.114 1.00 80.25 82 ALA A O 1
ATOM 625 N N . CYS A 1 83 ? -1.292 -5.493 -0.882 1.00 75.50 83 CYS A N 1
ATOM 626 C CA . CYS A 1 83 ? -2.510 -4.815 -0.446 1.00 75.50 83 CYS A CA 1
ATOM 627 C C . CYS A 1 83 ? -3.606 -5.817 -0.051 1.00 75.50 83 CYS A C 1
ATOM 629 O O . CYS A 1 83 ? -4.177 -5.719 1.036 1.00 75.50 83 CYS A O 1
ATOM 631 N N . VAL A 1 84 ? -3.856 -6.825 -0.894 1.00 77.19 84 VAL A N 1
ATOM 632 C CA . VAL A 1 84 ? -4.827 -7.891 -0.603 1.00 77.19 84 VAL A CA 1
ATOM 633 C C . VAL A 1 84 ? -4.403 -8.685 0.634 1.00 77.19 84 VAL A C 1
ATOM 635 O O . VAL A 1 84 ? -5.226 -8.932 1.512 1.00 77.19 84 VAL A O 1
ATOM 638 N N . ALA A 1 85 ? -3.120 -9.031 0.751 1.00 78.31 85 ALA A N 1
ATOM 639 C CA . ALA A 1 85 ? -2.571 -9.726 1.909 1.00 78.31 85 ALA A CA 1
ATOM 640 C C . ALA A 1 85 ? -2.658 -8.887 3.191 1.00 78.31 85 ALA A C 1
ATOM 642 O O . ALA A 1 85 ? -2.947 -9.436 4.246 1.00 78.31 85 ALA A O 1
ATOM 643 N N . SER A 1 86 ? -2.467 -7.569 3.113 1.00 75.12 86 SER A N 1
ATOM 644 C CA . SER A 1 86 ? -2.653 -6.635 4.231 1.00 75.12 86 SER A CA 1
ATOM 645 C C . SER A 1 86 ? -4.118 -6.586 4.680 1.00 75.12 86 SER A C 1
ATOM 647 O O . SER A 1 86 ? -4.403 -6.745 5.866 1.00 75.12 86 SER A O 1
ATOM 649 N N . LEU A 1 87 ? -5.061 -6.460 3.740 1.00 73.38 87 LEU A N 1
ATOM 650 C CA . LEU A 1 87 ? -6.498 -6.433 4.029 1.00 73.38 87 LEU A CA 1
ATOM 651 C C . LEU A 1 87 ? -6.995 -7.753 4.628 1.00 73.38 87 LEU A C 1
ATOM 653 O O . LEU A 1 87 ? -7.646 -7.753 5.673 1.00 73.38 87 LEU A O 1
ATOM 657 N N . LEU A 1 88 ? -6.675 -8.877 3.983 1.00 73.31 88 LEU A N 1
ATOM 658 C CA . LEU A 1 88 ? -7.056 -10.210 4.451 1.00 73.31 88 LEU A CA 1
ATOM 659 C C . LEU A 1 88 ? -6.315 -10.585 5.733 1.00 73.31 88 LEU A C 1
ATOM 661 O O . LEU A 1 88 ? -6.913 -11.165 6.635 1.00 73.31 88 LEU A O 1
ATOM 665 N N . GLY A 1 89 ? -5.037 -10.226 5.831 1.00 72.62 89 GLY A N 1
ATOM 666 C CA . GLY A 1 89 ? -4.198 -10.456 6.998 1.00 72.62 89 GLY A CA 1
ATOM 667 C C . GLY A 1 89 ? -4.750 -9.746 8.224 1.00 72.62 89 GLY A C 1
ATOM 668 O O . GLY A 1 89 ? -4.950 -10.394 9.246 1.00 72.62 89 GLY A O 1
ATOM 669 N N . LEU A 1 90 ? -5.091 -8.456 8.123 1.00 66.94 90 LEU A N 1
ATOM 670 C CA . LEU A 1 90 ? -5.732 -7.738 9.225 1.00 66.94 90 LEU A CA 1
ATOM 671 C C . LEU A 1 90 ? -7.126 -8.282 9.535 1.0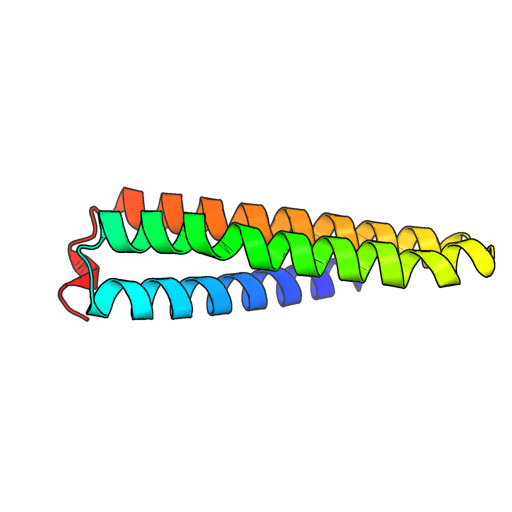0 66.94 90 LEU A C 1
ATOM 673 O O . LEU A 1 90 ? -7.437 -8.473 10.707 1.00 66.94 90 LEU A O 1
ATOM 677 N N . ALA A 1 91 ? -7.957 -8.556 8.525 1.00 66.44 91 ALA A N 1
ATOM 678 C CA . ALA A 1 91 ? -9.285 -9.130 8.745 1.00 66.44 91 ALA A CA 1
ATOM 679 C C . ALA A 1 91 ? -9.200 -10.469 9.501 1.00 66.44 91 ALA A C 1
ATOM 681 O O . ALA A 1 91 ? -9.927 -10.677 10.471 1.00 66.44 91 ALA A O 1
ATOM 682 N N . ALA A 1 92 ? -8.268 -11.344 9.113 1.00 67.25 92 ALA A N 1
ATOM 683 C CA . ALA A 1 92 ? -8.019 -12.621 9.771 1.00 67.25 92 ALA A CA 1
ATOM 684 C C . ALA A 1 92 ? -7.449 -12.445 11.186 1.00 67.25 92 ALA A C 1
ATOM 686 O O . ALA A 1 92 ? -7.943 -13.070 12.125 1.00 67.25 92 ALA A O 1
ATOM 687 N N . LEU A 1 93 ? -6.455 -11.569 11.367 1.00 68.50 93 LEU A N 1
ATOM 688 C CA . LEU A 1 93 ? -5.830 -11.315 12.668 1.00 68.50 93 LEU A CA 1
ATOM 689 C C . LEU A 1 93 ? -6.843 -10.752 13.675 1.00 68.50 93 LEU A C 1
ATOM 691 O O . LEU A 1 93 ? -6.900 -11.190 14.826 1.00 68.50 93 LEU A O 1
ATOM 695 N N . TYR A 1 94 ? -7.680 -9.814 13.231 1.00 62.06 94 TYR A N 1
ATOM 696 C CA . TYR A 1 94 ? -8.709 -9.210 14.067 1.00 62.06 94 TYR A CA 1
ATOM 697 C C . TYR A 1 94 ? -9.901 -10.142 14.316 1.00 62.06 94 TYR A C 1
ATOM 699 O O . TYR A 1 94 ? -10.436 -10.151 15.428 1.00 62.06 94 TYR A O 1
ATOM 707 N N . SER A 1 95 ? -10.281 -10.968 13.335 1.00 62.53 95 SER A N 1
ATOM 708 C CA . SER A 1 95 ? -11.327 -11.985 13.502 1.00 62.53 95 SER A CA 1
ATOM 709 C C . SER A 1 95 ? -10.905 -13.108 14.451 1.00 62.53 95 SER A C 1
ATOM 711 O O . SER A 1 95 ? -11.759 -13.655 15.144 1.00 62.53 95 SER A O 1
ATOM 713 N N . TRP A 1 96 ? -9.614 -13.456 14.523 1.00 60.62 96 TRP A N 1
ATOM 714 C CA . TRP A 1 96 ? -9.128 -14.540 15.386 1.00 60.62 96 TRP A CA 1
ATOM 715 C C . TRP A 1 96 ? -9.362 -14.225 16.872 1.00 60.62 96 TRP A C 1
ATOM 717 O O . TRP A 1 96 ? -9.791 -15.089 17.633 1.00 60.62 96 TRP A O 1
ATOM 727 N N . LYS A 1 97 ? -9.139 -12.984 17.319 1.00 57.00 97 LYS A N 1
ATOM 728 C CA . LYS A 1 97 ? -9.161 -12.644 18.757 1.00 57.00 97 LYS A CA 1
ATOM 729 C C . LYS A 1 97 ? -10.401 -11.884 19.241 1.00 57.00 97 LYS A C 1
ATOM 731 O O . LYS A 1 97 ? -10.376 -11.317 20.333 1.00 57.00 97 LYS A O 1
ATOM 736 N N . ASN A 1 98 ? -11.488 -11.898 18.467 1.00 56.56 98 ASN A N 1
ATOM 737 C CA . ASN A 1 98 ? -12.804 -11.374 18.860 1.00 56.56 98 ASN A CA 1
ATOM 738 C C . ASN A 1 98 ? -12.802 -9.907 19.355 1.00 56.56 98 ASN A C 1
ATOM 740 O O . ASN A 1 98 ? -13.613 -9.541 20.201 1.00 56.56 98 ASN A O 1
ATOM 744 N N . GLY A 1 99 ? -11.863 -9.069 18.893 1.00 54.25 99 GLY A N 1
ATOM 745 C CA . GLY A 1 99 ? -11.807 -7.628 19.199 1.00 54.25 99 GLY A CA 1
ATOM 746 C C . GLY A 1 99 ? -11.567 -7.220 20.666 1.00 54.25 99 GLY A C 1
ATOM 747 O O . GLY A 1 99 ? -11.252 -6.063 20.916 1.00 54.25 99 GLY A O 1
ATOM 748 N N . LYS A 1 100 ? -11.623 -8.132 21.647 1.00 52.91 100 LYS A N 1
ATOM 749 C CA . LYS A 1 100 ? -11.574 -7.796 23.090 1.00 52.91 100 LYS A CA 1
ATOM 750 C C . LYS A 1 100 ? -10.259 -7.181 23.583 1.00 52.91 100 LYS A C 1
ATOM 752 O O . LYS A 1 100 ? -10.207 -6.641 24.681 1.00 52.91 100 LYS A O 1
ATOM 757 N N . TRP A 1 101 ? -9.176 -7.307 22.820 1.00 53.22 101 TRP A N 1
ATOM 758 C CA . TRP A 1 101 ? -7.870 -6.735 23.177 1.00 53.22 101 TRP A CA 1
ATOM 759 C C . TRP A 1 101 ? -7.684 -5.298 22.669 1.00 53.22 101 TRP A C 1
ATOM 761 O O . TRP A 1 101 ? -6.773 -4.615 23.119 1.00 53.22 101 TRP A O 1
ATOM 771 N N . LEU A 1 102 ? -8.550 -4.849 21.755 1.00 53.97 102 LEU A N 1
ATOM 772 C CA . LEU A 1 102 ? -8.553 -3.492 21.211 1.00 53.97 102 LEU A CA 1
ATOM 773 C C . LEU A 1 102 ? -9.316 -2.500 22.091 1.00 53.97 102 LEU A C 1
ATOM 775 O O . LEU A 1 102 ? -8.922 -1.349 22.156 1.00 53.97 102 LEU A O 1
ATOM 779 N N . GLU A 1 103 ? -10.356 -2.937 22.807 1.00 50.25 103 GLU A N 1
ATOM 780 C CA . GLU A 1 103 ? -11.083 -2.089 23.776 1.00 50.25 103 GLU A CA 1
ATOM 781 C C . GLU A 1 103 ? -10.235 -1.709 25.005 1.00 50.25 103 GLU A C 1
ATOM 783 O O . GLU A 1 103 ? -10.677 -0.947 25.860 1.00 50.25 103 GLU A O 1
ATOM 788 N N . LYS A 1 104 ? -9.032 -2.283 25.130 1.00 48.56 104 LYS A N 1
ATOM 789 C CA . LYS A 1 104 ? -8.125 -2.103 26.269 1.00 48.56 104 LYS A CA 1
ATOM 790 C C . LYS A 1 104 ? -6.866 -1.291 25.937 1.00 48.56 104 LYS A C 1
ATOM 792 O O . LYS A 1 104 ? -6.024 -1.139 26.822 1.00 48.56 104 LYS A O 1
ATOM 797 N N . LEU A 1 105 ? -6.732 -0.844 24.686 1.00 53.28 105 LEU A N 1
ATOM 798 C CA . LEU A 1 105 ? -5.668 0.024 24.169 1.00 53.28 105 LEU A CA 1
ATOM 799 C C . LEU A 1 105 ? -6.199 1.452 24.038 1.00 53.28 105 LEU A C 1
ATOM 801 O O . LEU A 1 105 ? -5.433 2.373 24.389 1.00 53.28 105 LEU A O 1
#

pLDDT: mean 73.16, std 8.52, range [48.56, 87.62]

Mean predicted aligned error: 9.26 Å

Secondary structure (DSSP, 8-state):
-HHHHHHHHHHHHHHHHHHHHHHHHHHHS-HHHHHHHHHHHHHHHHHHHHHHHHHHHHHHHHTT-HHHHHHHHHHHHHHHHHHHHHHHHHHHHHHHTTTTTTTT-

Sequence (105 aa):
MMVSSIAIGAGIDFSVHITERVRDELKEKNALDAIKTAISRKSPSLVEATLALVGGGIPIFLMEYEMISQFILLVLLMLVFACVASLLGLAALYSWKNGKWLEKL